Protein AF-A0A396IAK0-F1 (afdb_monomer_lite)

Foldseek 3Di:
DPPDVVVVVVVVVVVVPDPPPPPPVPPPDDPLRVVLVVVCVVVVHDDPDVLVVSQCPADVVGDVSHNPVVVVVVVVVVLVVVVVVVCVVPVPDDPVNSVVVVVD

Radius of gyration: 28.16 Å; chains: 1; bounding box: 39×42×90 Å

InterPro domains:
  IPR000999 Ribonuclease III domain [PS50142] (36-89)
  IPR036389 Ribonuclease III, endonuclease domain superfamily [G3DSA:1.10.1520.10] (34-101)
  IPR036389 Ribonuclease III, endonuclease domain superfamily [SSF69065] (30-92)

Structure (mmCIF, N/CA/C/O backbone):
data_AF-A0A396IAK0-F1
#
_entry.id   AF-A0A396IAK0-F1
#
loop_
_atom_site.group_PDB
_atom_site.id
_atom_site.type_symbol
_atom_site.label_atom_id
_atom_site.label_alt_id
_atom_site.label_comp_id
_atom_site.label_asym_id
_atom_site.label_entity_id
_atom_site.label_seq_id
_atom_site.pdbx_PDB_ins_code
_atom_site.Cartn_x
_atom_site.Cartn_y
_atom_site.Cartn_z
_atom_site.occupancy
_atom_site.B_iso_or_equiv
_atom_site.auth_seq_id
_atom_site.auth_comp_id
_atom_site.auth_asym_id
_atom_site.auth_atom_id
_atom_site.pdbx_PDB_model_num
ATOM 1 N N . MET A 1 1 ? -3.695 -29.632 -67.513 1.00 47.78 1 MET A N 1
ATOM 2 C CA . MET A 1 1 ? -2.824 -28.883 -66.575 1.00 47.78 1 MET A CA 1
ATOM 3 C C . MET A 1 1 ? -3.626 -28.489 -65.339 1.00 47.78 1 MET A C 1
ATOM 5 O O . MET A 1 1 ? -4.143 -27.387 -65.243 1.00 47.78 1 MET A O 1
ATOM 9 N N . GLN A 1 2 ? -3.775 -29.437 -64.414 1.00 53.25 2 GLN A N 1
ATOM 10 C CA . GLN A 1 2 ? -4.514 -29.318 -63.153 1.00 53.25 2 GLN A CA 1
ATOM 11 C C . GLN A 1 2 ? -3.489 -29.207 -62.017 1.00 53.25 2 GLN A C 1
ATOM 13 O O . GLN A 1 2 ? -3.324 -30.118 -61.219 1.00 53.25 2 GLN A O 1
ATOM 18 N N . SER A 1 3 ? -2.692 -28.137 -62.032 1.00 55.78 3 SER A N 1
ATOM 19 C CA . SER A 1 3 ? -1.523 -27.998 -61.151 1.00 55.78 3 SER A CA 1
ATOM 20 C C . SER A 1 3 ? -1.257 -26.532 -60.817 1.00 55.78 3 SER A C 1
ATOM 22 O O . SER A 1 3 ? -0.240 -25.958 -61.189 1.00 55.78 3 SER A O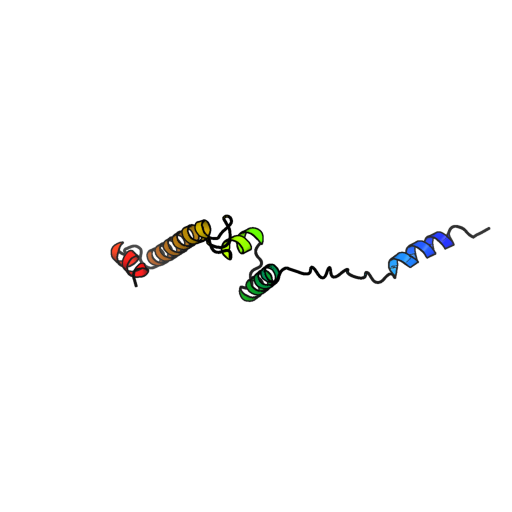 1
ATOM 24 N N . SER A 1 4 ? -2.219 -25.897 -60.157 1.00 56.12 4 SER A N 1
ATOM 25 C CA . SER A 1 4 ? -2.026 -24.560 -59.572 1.00 56.12 4 SER A CA 1
ATOM 26 C C . SER A 1 4 ? -2.878 -24.378 -58.313 1.00 56.12 4 SER A C 1
ATOM 28 O O . SER A 1 4 ? -2.432 -23.782 -57.339 1.00 56.12 4 SER A O 1
ATOM 30 N N . ARG A 1 5 ? -4.060 -25.008 -58.255 1.00 53.66 5 ARG A N 1
ATOM 31 C CA . ARG A 1 5 ? -4.955 -24.922 -57.088 1.00 53.66 5 ARG A CA 1
ATOM 32 C C . ARG A 1 5 ? -4.532 -25.799 -55.905 1.00 53.66 5 ARG A C 1
ATOM 34 O O . ARG A 1 5 ? -4.765 -25.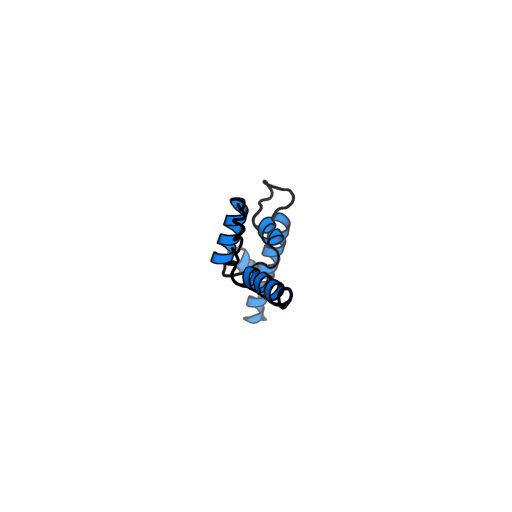421 -54.765 1.00 53.66 5 ARG A O 1
ATOM 41 N N . THR A 1 6 ? -3.859 -26.920 -56.154 1.00 51.53 6 THR A N 1
ATOM 42 C CA . THR A 1 6 ? -3.357 -27.831 -55.108 1.00 51.53 6 THR A CA 1
ATOM 43 C C . THR A 1 6 ? -2.166 -27.249 -54.340 1.00 51.53 6 THR A C 1
ATOM 45 O O . THR A 1 6 ? -1.982 -27.563 -53.169 1.00 51.53 6 THR A O 1
ATOM 48 N N . PHE A 1 7 ? -1.391 -26.359 -54.970 1.00 52.78 7 PHE A N 1
ATOM 49 C CA . PHE A 1 7 ? -0.205 -25.745 -54.363 1.00 52.78 7 PHE A CA 1
ATOM 50 C C . PHE A 1 7 ? -0.570 -24.695 -53.299 1.00 52.78 7 PHE A C 1
ATOM 52 O O . PHE A 1 7 ? 0.122 -24.580 -52.294 1.00 52.78 7 PHE A O 1
ATOM 59 N N . ILE A 1 8 ? -1.699 -23.992 -53.474 1.00 52.78 8 ILE A N 1
ATOM 60 C CA . ILE A 1 8 ? -2.205 -22.991 -52.514 1.00 52.78 8 ILE A CA 1
ATOM 61 C C . ILE A 1 8 ? -2.748 -23.655 -51.238 1.00 52.78 8 ILE A C 1
ATOM 63 O O . ILE A 1 8 ? -2.602 -23.125 -50.141 1.00 52.78 8 ILE A O 1
ATOM 67 N N . ILE A 1 9 ? -3.352 -24.840 -51.355 1.00 52.75 9 ILE A N 1
ATOM 68 C CA . ILE A 1 9 ? -3.864 -25.567 -50.183 1.00 52.75 9 ILE A CA 1
ATOM 69 C C . ILE A 1 9 ? -2.695 -26.108 -49.346 1.00 52.75 9 ILE A C 1
ATOM 71 O O . ILE A 1 9 ? -2.747 -26.066 -48.119 1.00 52.75 9 ILE A O 1
ATOM 75 N N . PHE A 1 10 ? -1.609 -26.541 -49.995 1.00 52.75 10 PHE A N 1
ATOM 76 C CA . PHE A 1 10 ? -0.422 -27.049 -49.305 1.00 52.75 10 PHE A CA 1
ATOM 77 C C . PHE A 1 10 ? 0.337 -25.948 -48.539 1.00 52.75 10 PHE A C 1
ATOM 79 O O . PHE A 1 10 ? 0.832 -26.201 -47.443 1.00 52.75 10 PHE A O 1
ATOM 86 N N . THR A 1 11 ? 0.370 -24.708 -49.047 1.00 54.97 11 THR A N 1
ATOM 87 C CA . THR A 1 11 ? 0.977 -23.568 -48.335 1.00 54.97 11 THR A CA 1
ATOM 88 C C . THR A 1 11 ? 0.153 -23.084 -47.142 1.00 54.97 11 THR A C 1
ATOM 90 O O . THR A 1 11 ? 0.738 -22.711 -46.128 1.00 54.97 11 THR A O 1
ATOM 93 N N . ILE A 1 12 ? -1.182 -23.138 -47.203 1.00 53.31 12 ILE A N 1
ATOM 94 C CA . ILE A 1 12 ? -2.038 -22.792 -46.051 1.00 53.31 12 ILE A CA 1
ATOM 95 C C . ILE A 1 12 ? -1.947 -23.872 -44.963 1.00 53.31 12 ILE A C 1
ATOM 97 O O . ILE A 1 12 ? -1.904 -23.553 -43.775 1.00 53.31 12 ILE A O 1
ATOM 101 N N . PHE A 1 13 ? -1.849 -25.147 -45.353 1.00 51.69 13 PHE A N 1
ATOM 102 C CA . PHE A 1 13 ? -1.734 -26.242 -44.393 1.00 51.69 13 PHE A CA 1
ATOM 103 C C . PHE A 1 13 ? -0.380 -26.236 -43.663 1.00 51.69 13 PHE A C 1
ATOM 105 O O . PHE A 1 13 ? -0.344 -26.544 -42.479 1.00 51.69 13 PHE A O 1
ATOM 112 N N . LEU A 1 14 ? 0.711 -25.789 -44.302 1.00 48.44 14 LEU A N 1
ATOM 113 C CA . LEU A 1 14 ? 2.040 -25.715 -43.674 1.00 48.44 14 LEU A CA 1
ATOM 114 C C . LEU A 1 14 ? 2.133 -24.678 -42.532 1.00 48.44 14 LEU A C 1
ATOM 116 O O . LEU A 1 14 ? 2.938 -24.845 -41.621 1.00 48.44 14 LEU A O 1
ATOM 120 N N . ILE A 1 15 ? 1.304 -23.627 -42.555 1.00 53.88 15 ILE A N 1
ATOM 121 C CA . ILE A 1 15 ? 1.253 -22.606 -41.489 1.00 53.88 15 ILE A CA 1
ATOM 122 C C . ILE A 1 15 ? 0.400 -23.090 -40.301 1.00 53.88 15 ILE A C 1
ATOM 124 O O . ILE A 1 15 ? 0.664 -22.718 -39.161 1.00 53.88 15 ILE A O 1
ATOM 128 N N . ALA A 1 16 ? -0.590 -23.956 -40.542 1.00 51.69 16 ALA A N 1
ATOM 129 C CA . ALA A 1 16 ? -1.539 -24.406 -39.520 1.00 51.69 16 ALA A CA 1
ATOM 130 C C . ALA A 1 16 ? -0.993 -25.494 -38.573 1.00 51.69 16 ALA A C 1
ATOM 132 O O . ALA A 1 16 ? -1.535 -25.669 -37.485 1.00 51.69 16 ALA A O 1
ATOM 133 N N . ILE A 1 17 ? 0.067 -26.214 -38.964 1.00 53.09 17 ILE A N 1
ATOM 134 C CA . ILE A 1 17 ? 0.709 -27.256 -38.132 1.00 53.09 17 ILE A CA 1
ATOM 135 C C . ILE A 1 17 ? 2.024 -26.791 -37.507 1.00 53.09 17 ILE A C 1
ATOM 137 O O . ILE A 1 17 ? 2.689 -27.581 -36.836 1.00 53.09 17 ILE A O 1
ATOM 141 N N . LEU A 1 18 ? 2.423 -25.532 -37.714 1.00 49.06 18 LEU A N 1
ATOM 142 C CA . LEU A 1 18 ? 3.546 -24.995 -36.967 1.00 49.06 18 LEU A CA 1
ATOM 143 C C . LEU A 1 18 ? 3.103 -24.974 -35.498 1.00 49.06 18 LEU A C 1
ATOM 145 O O . LEU A 1 18 ? 2.116 -24.291 -35.192 1.00 49.06 18 LEU A O 1
ATOM 149 N N . PRO A 1 19 ? 3.768 -25.709 -34.583 1.00 53.47 19 PRO A N 1
ATOM 150 C CA . PRO A 1 19 ? 3.544 -25.462 -33.175 1.00 53.47 19 PRO A CA 1
ATOM 151 C C . PRO A 1 19 ? 3.798 -23.972 -33.017 1.00 53.47 19 PRO A C 1
ATOM 153 O O . PRO A 1 19 ? 4.873 -23.484 -33.377 1.00 53.47 19 PRO A O 1
ATOM 156 N N . HIS A 1 20 ? 2.781 -23.232 -32.573 1.00 54.22 20 HIS A N 1
ATOM 157 C CA . HIS A 1 20 ? 3.023 -21.925 -32.008 1.00 54.22 20 HIS A CA 1
ATOM 158 C C . HIS A 1 20 ? 4.000 -22.208 -30.878 1.00 54.22 20 HIS A C 1
ATOM 160 O O . HIS A 1 20 ? 3.608 -22.626 -29.790 1.00 54.22 20 HIS A O 1
ATOM 166 N N . ALA A 1 21 ? 5.291 -22.056 -31.169 1.00 45.84 21 ALA A N 1
ATOM 167 C CA . ALA A 1 21 ? 6.271 -21.740 -30.173 1.00 45.84 21 ALA A CA 1
ATOM 168 C C . ALA A 1 21 ? 5.720 -20.450 -29.588 1.00 45.84 21 ALA A C 1
ATOM 170 O O . ALA A 1 21 ? 5.924 -19.361 -30.122 1.00 45.84 21 ALA A O 1
ATOM 171 N N . THR A 1 22 ? 4.900 -20.592 -28.547 1.00 49.41 22 THR A N 1
ATOM 172 C CA . THR A 1 22 ? 4.710 -19.555 -27.564 1.00 49.41 22 THR A CA 1
ATOM 173 C C . THR A 1 22 ? 6.126 -19.185 -27.208 1.00 49.41 22 THR A C 1
ATOM 175 O O . THR A 1 22 ? 6.824 -19.936 -26.524 1.00 49.41 22 THR A O 1
ATOM 178 N N . ILE A 1 23 ? 6.581 -18.074 -27.778 1.00 45.91 23 ILE A N 1
ATOM 179 C CA . ILE A 1 23 ? 7.696 -17.326 -27.258 1.00 45.91 23 ILE A CA 1
ATOM 180 C C . ILE A 1 23 ? 7.196 -16.965 -25.864 1.00 45.91 23 ILE A C 1
ATOM 182 O O . ILE A 1 23 ? 6.544 -15.944 -25.661 1.00 45.91 23 ILE A O 1
ATOM 186 N N . VAL A 1 24 ? 7.412 -17.868 -24.906 1.00 47.81 24 VAL A N 1
ATOM 187 C CA . VAL A 1 24 ? 7.537 -17.500 -23.513 1.00 47.81 24 VAL A CA 1
ATOM 188 C C . VAL A 1 24 ? 8.743 -16.592 -23.574 1.00 47.81 24 VAL A C 1
ATOM 190 O O . VAL A 1 24 ? 9.883 -17.054 -23.605 1.00 47.81 24 VAL A O 1
ATOM 193 N N . GLN A 1 25 ? 8.481 -15.300 -23.777 1.00 48.50 25 GLN A N 1
ATOM 194 C CA . GLN A 1 25 ? 9.463 -14.267 -23.562 1.00 48.50 25 GLN A CA 1
ATOM 195 C C . GLN A 1 25 ? 9.869 -14.482 -22.115 1.00 48.50 25 GLN A C 1
ATOM 197 O O . GLN A 1 25 ? 9.167 -14.074 -21.193 1.00 48.50 25 GLN A O 1
ATOM 202 N N . GLY A 1 26 ? 10.963 -15.215 -21.920 1.00 48.41 26 GLY A N 1
ATOM 203 C CA . GLY A 1 26 ? 11.718 -15.206 -20.690 1.00 48.41 26 GLY A CA 1
ATOM 204 C C . GLY A 1 26 ? 12.240 -13.791 -20.563 1.00 48.41 26 GLY A C 1
ATOM 205 O O . GLY A 1 26 ? 13.379 -13.508 -20.919 1.00 48.41 26 GLY A O 1
ATOM 206 N N . HIS A 1 27 ? 11.362 -12.875 -20.157 1.00 55.72 27 HIS A N 1
ATOM 207 C CA . HIS A 1 27 ? 11.759 -11.573 -19.689 1.00 55.72 27 HIS A CA 1
ATOM 208 C C . HIS A 1 27 ? 12.704 -11.881 -18.538 1.00 55.72 27 HIS A C 1
ATOM 210 O O . HIS A 1 27 ? 12.289 -12.388 -17.497 1.00 55.72 27 HIS A O 1
ATOM 216 N N . SER A 1 28 ? 13.997 -11.651 -18.760 1.00 57.19 28 SER A N 1
ATOM 217 C CA . SER A 1 28 ? 14.968 -11.594 -17.681 1.00 57.19 28 SER A CA 1
ATOM 218 C C . SER A 1 28 ? 14.591 -10.376 -16.846 1.00 57.19 28 SER A C 1
ATOM 220 O O . SER A 1 28 ? 15.099 -9.274 -17.049 1.00 57.19 28 SER A O 1
ATOM 222 N N . PHE A 1 29 ? 13.593 -10.547 -15.985 1.00 64.19 29 PHE A N 1
ATOM 223 C CA . PHE A 1 29 ? 13.138 -9.529 -15.067 1.00 64.19 29 PHE A CA 1
ATOM 224 C C . PHE A 1 29 ? 14.305 -9.174 -14.154 1.00 64.19 29 PHE A C 1
ATOM 226 O O . PHE A 1 29 ? 15.048 -10.046 -13.697 1.00 64.19 29 PHE A O 1
ATOM 233 N N . SER A 1 30 ? 14.484 -7.878 -13.895 1.00 86.56 30 SER A N 1
ATOM 234 C CA . SER A 1 30 ? 15.415 -7.462 -12.849 1.00 86.56 30 SER A CA 1
ATOM 235 C C . SER A 1 30 ? 15.033 -8.159 -11.532 1.00 86.56 30 SER A C 1
ATOM 237 O O . SER A 1 30 ? 13.840 -8.406 -11.315 1.00 86.56 30 SER A O 1
ATOM 239 N N . PRO A 1 31 ? 15.985 -8.439 -10.623 1.00 90.62 31 PRO A N 1
ATOM 240 C CA . PRO A 1 31 ? 15.666 -9.046 -9.328 1.00 90.62 31 PRO A CA 1
ATOM 241 C C . PRO A 1 31 ? 14.547 -8.302 -8.586 1.00 90.62 31 PRO A C 1
ATOM 243 O O . PRO A 1 31 ? 13.695 -8.920 -7.952 1.00 90.62 31 PRO A O 1
ATOM 246 N N . PHE A 1 32 ? 14.500 -6.975 -8.736 1.00 91.94 32 PHE A N 1
ATOM 247 C CA . PHE A 1 32 ? 13.447 -6.141 -8.173 1.00 91.94 32 PHE A CA 1
ATOM 248 C C . PHE A 1 32 ? 12.079 -6.392 -8.818 1.00 91.94 32 PHE A C 1
ATOM 250 O O . PHE A 1 32 ? 11.093 -6.556 -8.109 1.00 91.94 32 PHE A O 1
ATOM 257 N N . SER A 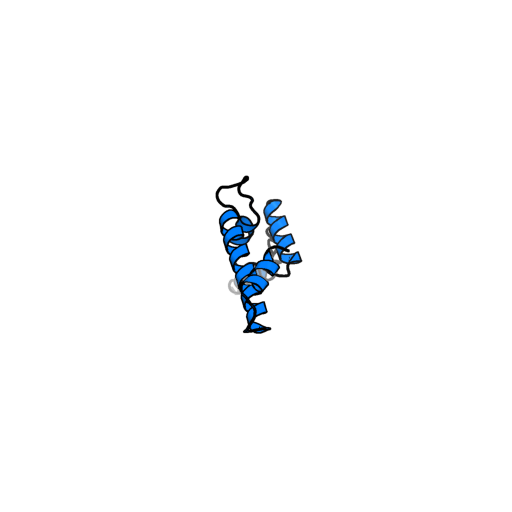1 33 ? 12.003 -6.493 -10.146 1.00 93.00 33 SER A N 1
ATOM 258 C CA . SER A 1 33 ? 10.759 -6.818 -10.858 1.00 93.00 33 SER A CA 1
ATOM 259 C C . SER A 1 33 ? 10.205 -8.191 -10.450 1.00 93.00 33 SER A C 1
ATOM 261 O O . SER A 1 33 ? 9.016 -8.300 -10.159 1.00 93.00 33 SER A O 1
ATOM 263 N N . SER A 1 34 ? 11.066 -9.208 -10.335 1.00 94.81 34 SER A N 1
ATOM 264 C CA . SER A 1 34 ? 10.675 -10.543 -9.853 1.00 94.81 34 SER A CA 1
ATOM 265 C C . SER A 1 34 ? 10.183 -10.518 -8.401 1.00 94.81 34 SER A C 1
ATOM 267 O O . SER A 1 34 ? 9.230 -11.218 -8.044 1.00 94.81 34 SER A O 1
ATOM 269 N N . ALA A 1 35 ? 10.792 -9.682 -7.554 1.00 95.75 35 ALA A N 1
ATOM 270 C CA . ALA A 1 35 ? 10.321 -9.467 -6.189 1.00 95.75 35 ALA A CA 1
ATOM 271 C C . ALA A 1 35 ? 8.933 -8.802 -6.161 1.00 95.75 35 ALA A C 1
ATOM 273 O O . ALA A 1 35 ? 8.081 -9.227 -5.383 1.00 95.75 35 ALA A O 1
ATOM 274 N N . LEU A 1 36 ? 8.660 -7.828 -7.040 1.00 96.62 36 LEU A N 1
ATOM 275 C CA . LEU A 1 36 ? 7.329 -7.217 -7.149 1.00 96.62 36 LEU A CA 1
ATOM 276 C C . LEU A 1 36 ? 6.266 -8.222 -7.613 1.00 96.62 36 LEU A C 1
ATOM 278 O O . LEU A 1 36 ? 5.154 -8.215 -7.092 1.00 96.62 36 LEU A O 1
ATOM 282 N N . GLU A 1 37 ? 6.581 -9.115 -8.553 1.00 96.12 37 GLU A N 1
ATOM 283 C CA . GLU A 1 37 ? 5.664 -10.204 -8.921 1.00 96.12 37 GLU A CA 1
ATOM 284 C C . GLU A 1 37 ? 5.393 -11.155 -7.753 1.00 96.12 37 GLU A C 1
ATOM 286 O O . GLU A 1 37 ? 4.253 -11.567 -7.532 1.00 96.12 37 GLU A O 1
ATOM 291 N N . THR A 1 38 ? 6.433 -11.488 -6.990 1.00 96.81 38 THR A N 1
ATOM 292 C CA . THR A 1 38 ? 6.313 -12.354 -5.811 1.00 96.81 38 THR A CA 1
ATOM 293 C C . THR A 1 38 ? 5.428 -11.704 -4.750 1.00 96.81 38 THR A C 1
ATOM 295 O O . THR A 1 38 ? 4.514 -12.352 -4.243 1.00 96.81 38 THR A O 1
ATOM 298 N N . LEU A 1 39 ? 5.626 -10.410 -4.489 1.00 97.12 39 LEU A N 1
ATOM 299 C CA . LEU A 1 39 ? 4.804 -9.627 -3.569 1.00 97.12 39 LEU A CA 1
ATOM 300 C C . LEU A 1 39 ? 3.327 -9.627 -3.988 1.00 97.12 39 LEU A C 1
ATOM 302 O O . LEU A 1 39 ? 2.454 -9.870 -3.162 1.00 97.12 39 LEU A O 1
ATOM 306 N N . GLN A 1 40 ? 3.027 -9.423 -5.272 1.00 97.94 40 GLN A N 1
ATOM 307 C CA . GLN A 1 40 ? 1.646 -9.463 -5.772 1.00 97.94 40 GLN A CA 1
ATOM 308 C C . GLN A 1 40 ? 0.983 -10.829 -5.576 1.00 97.94 40 GLN A C 1
ATOM 310 O O . GLN A 1 40 ? -0.179 -10.901 -5.173 1.00 97.94 40 GLN A O 1
ATOM 315 N N . LYS A 1 41 ? 1.729 -11.918 -5.808 1.00 97.69 41 LYS A N 1
ATOM 316 C CA . LYS A 1 41 ? 1.249 -13.284 -5.551 1.00 97.69 41 LYS A CA 1
ATOM 317 C C . LYS A 1 41 ? 0.960 -13.505 -4.067 1.00 97.69 41 LYS A C 1
ATOM 319 O O . LYS A 1 41 ? -0.078 -14.066 -3.741 1.00 97.69 41 LYS A O 1
ATOM 324 N N . GLN A 1 42 ? 1.838 -13.034 -3.180 1.00 98.12 42 GLN A N 1
ATOM 325 C CA . GLN A 1 42 ? 1.653 -13.141 -1.728 1.00 98.12 42 GLN A CA 1
ATOM 326 C C . GLN A 1 42 ? 0.456 -12.331 -1.223 1.00 98.12 42 GLN A C 1
ATOM 328 O O . GLN A 1 42 ? -0.262 -12.791 -0.342 1.00 98.12 42 GLN A O 1
ATOM 333 N N . LEU A 1 43 ? 0.216 -11.153 -1.801 1.00 97.19 43 LEU A N 1
ATOM 334 C CA . LEU A 1 43 ? -0.941 -10.317 -1.478 1.00 97.19 43 LEU A CA 1
ATOM 335 C C . LEU A 1 43 ? -2.253 -10.844 -2.081 1.00 97.19 43 LEU A C 1
ATOM 337 O O . LEU A 1 43 ? -3.319 -10.351 -1.725 1.00 97.19 43 LEU A O 1
ATOM 341 N N . GLY A 1 44 ? -2.194 -11.791 -3.025 1.00 97.94 44 GLY A N 1
ATOM 342 C CA . GLY A 1 44 ? -3.366 -12.236 -3.782 1.00 97.94 44 GLY A CA 1
ATOM 343 C C . GLY A 1 44 ? -4.003 -11.119 -4.619 1.00 97.94 44 GLY A C 1
ATOM 344 O O . GLY A 1 44 ? -5.181 -11.199 -4.959 1.00 97.94 44 GLY A O 1
ATOM 345 N N . TYR A 1 45 ? -3.243 -10.068 -4.943 1.00 97.56 45 TYR A N 1
ATOM 346 C CA . TYR A 1 45 ? -3.741 -8.871 -5.613 1.00 97.56 45 TYR A CA 1
ATOM 347 C C . TYR A 1 45 ? -2.818 -8.468 -6.764 1.00 97.56 45 TYR A C 1
ATOM 349 O O . TYR A 1 45 ? -1.615 -8.273 -6.586 1.00 97.56 45 TYR A O 1
ATOM 357 N N . THR A 1 46 ? -3.401 -8.315 -7.955 1.00 96.94 46 THR A N 1
ATOM 358 C CA . THR A 1 46 ? -2.688 -7.830 -9.143 1.00 96.94 46 THR A CA 1
ATOM 359 C C . THR A 1 46 ? -2.903 -6.330 -9.286 1.00 96.94 46 THR A C 1
ATOM 361 O O . THR A 1 46 ? -4.017 -5.872 -9.551 1.00 96.94 46 THR A O 1
ATOM 364 N N . PHE A 1 47 ? -1.833 -5.552 -9.128 1.00 96.56 47 PHE A N 1
ATOM 365 C CA . PHE A 1 47 ? -1.894 -4.106 -9.275 1.00 96.56 47 PHE A CA 1
ATOM 366 C C . PHE A 1 47 ? -2.076 -3.736 -10.743 1.00 96.56 47 PHE A C 1
ATOM 368 O O . PHE A 1 47 ? -1.313 -4.150 -11.613 1.00 96.56 47 PHE A O 1
ATOM 375 N N . LYS A 1 48 ? -3.040 -2.853 -11.009 1.00 97.19 48 LYS A N 1
ATOM 376 C CA . LYS A 1 48 ? -3.261 -2.298 -12.351 1.00 97.19 48 LYS A CA 1
ATOM 377 C C . LYS A 1 48 ? -2.047 -1.520 -12.874 1.00 97.19 48 LYS A C 1
ATOM 379 O O . LYS A 1 48 ? -1.815 -1.481 -14.076 1.00 97.19 48 LYS A O 1
ATOM 384 N N . SER A 1 49 ? -1.295 -0.883 -11.976 1.00 96.88 49 SER A N 1
ATOM 385 C CA . SER A 1 49 ? -0.106 -0.104 -12.318 1.00 96.88 49 SER A CA 1
ATOM 386 C C . SER A 1 49 ? 1.091 -0.547 -11.484 1.00 96.88 49 SER A C 1
ATOM 388 O O . SER A 1 49 ? 1.235 -0.176 -10.317 1.00 96.88 49 SER A O 1
ATOM 390 N N . ILE A 1 50 ? 1.979 -1.323 -12.109 1.00 95.62 50 ILE A N 1
ATOM 391 C CA . ILE A 1 50 ? 3.211 -1.809 -11.477 1.00 95.62 50 ILE A CA 1
ATOM 392 C C . ILE A 1 50 ? 4.166 -0.658 -11.143 1.00 95.62 50 ILE A C 1
ATOM 394 O O . ILE A 1 50 ? 4.920 -0.756 -10.180 1.00 95.62 50 ILE A O 1
ATOM 398 N N . SER A 1 51 ? 4.118 0.462 -11.873 1.00 95.12 51 SER A N 1
ATOM 399 C CA . SER A 1 51 ? 4.952 1.631 -11.567 1.00 95.12 51 SER A CA 1
ATOM 400 C C . SER A 1 51 ? 4.600 2.262 -10.218 1.00 95.12 51 SER A C 1
ATOM 402 O O . SER A 1 51 ? 5.505 2.667 -9.489 1.00 95.12 51 SER A O 1
ATOM 404 N N . LEU A 1 52 ? 3.317 2.274 -9.838 1.00 96.81 52 LEU A N 1
ATOM 405 C CA . LEU A 1 52 ? 2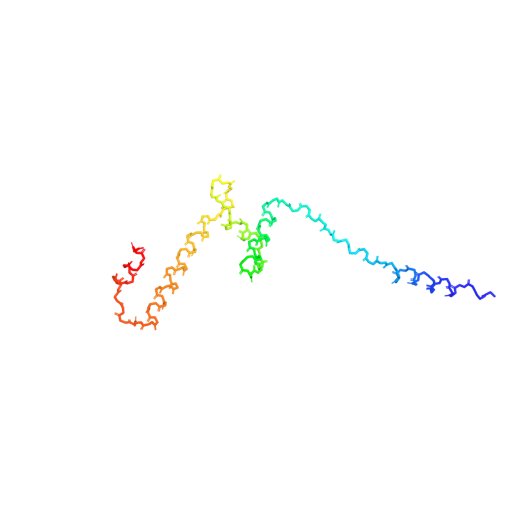.886 2.755 -8.522 1.00 96.81 52 LEU A CA 1
ATOM 406 C C . LEU A 1 52 ? 3.333 1.802 -7.410 1.00 96.81 52 LEU A C 1
ATOM 408 O O . LEU A 1 52 ? 3.872 2.259 -6.406 1.00 96.81 52 LEU A O 1
ATOM 412 N N . LEU A 1 53 ? 3.190 0.486 -7.610 1.00 97.19 53 LEU A N 1
ATOM 413 C CA . LEU A 1 53 ? 3.695 -0.512 -6.660 1.00 97.19 53 LEU A CA 1
ATOM 414 C C . LEU A 1 53 ? 5.213 -0.383 -6.478 1.00 97.19 53 LEU A C 1
ATOM 416 O O . LEU A 1 53 ? 5.713 -0.336 -5.357 1.00 97.19 53 LEU A O 1
ATOM 420 N N . ARG A 1 54 ? 5.949 -0.258 -7.584 1.00 96.25 54 ARG A N 1
ATOM 421 C CA . ARG A 1 54 ? 7.398 -0.044 -7.583 1.00 96.25 54 ARG A CA 1
ATOM 422 C C . ARG A 1 54 ? 7.776 1.174 -6.743 1.00 96.25 54 ARG A C 1
ATOM 424 O O . ARG A 1 54 ? 8.659 1.081 -5.893 1.00 96.25 54 ARG A O 1
ATOM 431 N N . ARG A 1 55 ? 7.095 2.301 -6.961 1.00 96.94 55 ARG A N 1
ATOM 432 C CA . ARG A 1 55 ? 7.316 3.537 -6.209 1.00 96.94 55 ARG A CA 1
ATOM 433 C C . ARG A 1 55 ? 6.982 3.373 -4.723 1.00 96.94 55 ARG A C 1
ATOM 435 O O . ARG A 1 55 ? 7.762 3.831 -3.898 1.00 96.94 55 ARG A O 1
ATOM 442 N N . ALA A 1 56 ? 5.901 2.672 -4.374 1.00 97.31 56 ALA A N 1
ATOM 443 C CA . ALA A 1 56 ? 5.544 2.366 -2.983 1.00 97.31 56 ALA A CA 1
ATOM 444 C C . ALA A 1 56 ? 6.601 1.517 -2.258 1.00 97.31 56 ALA A C 1
ATOM 446 O O . ALA A 1 56 ? 6.847 1.718 -1.070 1.00 97.31 56 ALA A O 1
ATOM 447 N N . MET A 1 57 ? 7.277 0.628 -2.986 1.00 96.94 57 MET A N 1
ATOM 448 C CA . MET A 1 57 ? 8.357 -0.207 -2.452 1.00 96.94 57 MET A CA 1
ATOM 449 C C . MET A 1 57 ? 9.743 0.457 -2.503 1.00 96.94 57 MET A C 1
ATOM 451 O O . MET A 1 57 ? 10.724 -0.152 -2.083 1.00 96.94 57 MET A O 1
ATOM 455 N N . THR A 1 58 ? 9.856 1.687 -3.014 1.00 96.50 58 THR A N 1
ATOM 456 C CA . THR A 1 58 ? 11.140 2.390 -3.152 1.00 96.50 58 THR A CA 1
ATOM 457 C C . THR A 1 58 ? 11.324 3.389 -2.016 1.00 96.50 58 THR A C 1
ATOM 459 O O . THR A 1 58 ? 10.562 4.346 -1.902 1.00 96.50 58 THR A O 1
ATOM 462 N N . HIS A 1 59 ? 12.351 3.194 -1.187 1.00 96.44 59 HIS A N 1
ATOM 463 C CA . HIS A 1 59 ? 12.677 4.113 -0.095 1.00 96.44 59 HIS A CA 1
ATOM 464 C C . HIS A 1 59 ? 13.300 5.424 -0.605 1.00 96.44 59 HIS A C 1
ATOM 466 O O . HIS A 1 59 ? 13.983 5.450 -1.631 1.00 96.44 59 HIS A O 1
ATOM 472 N N . ALA A 1 60 ? 13.117 6.512 0.148 1.00 93.75 60 ALA A N 1
ATOM 473 C CA . ALA A 1 60 ? 13.568 7.850 -0.237 1.00 93.75 60 ALA A CA 1
ATOM 474 C C . ALA A 1 60 ? 15.090 8.007 -0.388 1.00 93.75 60 ALA A C 1
ATOM 476 O O . ALA A 1 60 ? 15.545 8.899 -1.094 1.00 93.75 60 ALA A O 1
ATOM 477 N N . SER A 1 61 ? 15.881 7.127 0.229 1.00 95.31 61 SER A N 1
ATOM 478 C CA . SER A 1 61 ? 17.342 7.115 0.072 1.00 95.31 61 SER A CA 1
ATOM 479 C C . SER A 1 61 ? 17.820 6.530 -1.261 1.00 95.31 61 SER A C 1
ATOM 481 O O . SER A 1 61 ? 18.991 6.678 -1.591 1.00 95.31 61 SER A O 1
ATOM 483 N N . PHE A 1 62 ? 16.955 5.829 -2.000 1.00 93.62 62 PHE A N 1
ATOM 484 C CA . PHE A 1 62 ? 17.337 5.127 -3.227 1.00 93.62 62 PHE A CA 1
ATOM 485 C C . PHE A 1 62 ? 17.011 5.917 -4.500 1.00 93.62 62 PHE A C 1
ATOM 487 O O . PHE A 1 62 ? 17.747 5.848 -5.479 1.00 93.62 62 PHE A O 1
ATOM 494 N N . SER A 1 63 ? 15.900 6.656 -4.511 1.00 93.19 63 SER A N 1
ATOM 495 C CA . SER A 1 63 ? 15.442 7.408 -5.682 1.00 93.19 63 SER A CA 1
ATOM 496 C C . SER A 1 63 ? 14.602 8.608 -5.264 1.00 93.19 63 SER A C 1
ATOM 498 O O . SER A 1 63 ? 13.973 8.585 -4.209 1.00 93.19 63 SER A O 1
ATOM 500 N N . GLU A 1 64 ? 14.532 9.634 -6.110 1.00 92.81 64 GLU A N 1
ATOM 501 C CA . GLU A 1 64 ? 13.555 10.720 -5.976 1.00 92.81 64 GLU A CA 1
ATOM 502 C C . GLU A 1 64 ? 12.119 10.217 -6.218 1.00 92.81 64 GLU A C 1
ATOM 504 O O . GLU A 1 64 ? 11.172 10.628 -5.542 1.00 92.81 64 GLU A O 1
ATOM 509 N N . GLU A 1 65 ? 11.949 9.245 -7.120 1.00 94.38 65 GLU A N 1
ATOM 510 C CA . GLU A 1 65 ? 10.676 8.564 -7.339 1.00 94.38 65 GLU A CA 1
ATOM 511 C C . GLU A 1 65 ? 10.484 7.454 -6.294 1.00 94.38 65 GLU A C 1
ATOM 513 O O . GLU A 1 65 ? 10.698 6.267 -6.542 1.00 94.38 65 GLU A O 1
ATOM 518 N N . ASN A 1 66 ? 10.087 7.869 -5.094 1.00 97.31 66 ASN A N 1
ATOM 519 C CA . ASN A 1 66 ? 9.986 7.008 -3.919 1.00 97.31 66 ASN A CA 1
ATOM 520 C C . ASN A 1 66 ? 8.603 7.051 -3.253 1.00 97.31 66 ASN A C 1
ATOM 522 O O . ASN A 1 66 ? 7.667 7.723 -3.708 1.00 97.31 66 ASN A O 1
ATOM 526 N N . ASN A 1 67 ? 8.511 6.323 -2.146 1.00 97.50 67 ASN A N 1
ATOM 527 C CA . ASN A 1 67 ? 7.309 6.097 -1.370 1.00 97.50 67 ASN A CA 1
ATOM 528 C C . ASN A 1 67 ? 6.910 7.238 -0.428 1.00 97.50 67 ASN A C 1
ATOM 530 O O . ASN A 1 67 ? 5.834 7.146 0.146 1.00 97.50 67 ASN A O 1
ATOM 534 N N . LYS A 1 68 ? 7.683 8.325 -0.284 1.00 97.56 68 LYS A N 1
ATOM 535 C CA . LYS A 1 68 ? 7.419 9.372 0.724 1.00 97.56 68 LYS A CA 1
ATOM 536 C C . LYS A 1 68 ? 5.987 9.912 0.659 1.00 97.56 68 LYS A C 1
ATOM 538 O O . LYS A 1 68 ? 5.312 9.995 1.679 1.00 97.56 68 LYS A O 1
ATOM 543 N N . ALA A 1 69 ? 5.514 10.244 -0.543 1.00 96.75 69 ALA A N 1
ATOM 544 C CA . ALA A 1 69 ? 4.148 10.729 -0.739 1.00 96.75 69 ALA A CA 1
ATOM 545 C C . ALA A 1 69 ? 3.094 9.651 -0.426 1.00 96.75 69 ALA A C 1
ATOM 547 O O . ALA A 1 69 ? 2.050 9.957 0.143 1.00 96.75 69 ALA A O 1
ATOM 548 N N . PHE A 1 70 ? 3.375 8.387 -0.758 1.00 97.12 70 PHE A N 1
ATOM 549 C CA . PHE A 1 70 ? 2.475 7.271 -0.468 1.00 97.12 70 PHE A CA 1
ATOM 550 C C . PHE A 1 70 ? 2.436 6.909 1.012 1.00 97.12 70 PHE A C 1
ATOM 552 O O . PHE A 1 70 ? 1.371 6.546 1.492 1.00 97.12 70 PHE A O 1
ATOM 559 N N . SER A 1 71 ? 3.538 7.055 1.747 1.00 96.88 71 SER A N 1
ATOM 560 C CA . SER A 1 71 ? 3.561 6.832 3.193 1.00 96.88 71 SER A CA 1
ATOM 561 C C . SER A 1 71 ? 2.678 7.841 3.924 1.00 96.88 71 SER A C 1
ATOM 563 O O . SER A 1 71 ? 1.905 7.448 4.790 1.00 96.88 71 SER A O 1
ATOM 565 N N . ILE A 1 72 ? 2.737 9.120 3.533 1.00 97.12 72 ILE A N 1
ATOM 566 C CA . ILE A 1 72 ? 1.874 10.167 4.105 1.00 97.12 72 ILE A CA 1
ATOM 567 C C . ILE A 1 72 ? 0.407 9.872 3.782 1.00 97.12 72 ILE A C 1
ATOM 569 O O . ILE A 1 72 ? -0.420 9.800 4.684 1.00 97.12 72 ILE A O 1
ATOM 573 N N . LEU A 1 73 ? 0.092 9.641 2.502 1.00 97.62 73 LEU A N 1
ATOM 574 C CA . LEU A 1 73 ? -1.275 9.333 2.078 1.00 97.62 73 LEU A CA 1
ATOM 575 C C . LEU A 1 73 ? -1.820 8.073 2.768 1.00 97.62 73 LEU A C 1
ATOM 577 O O . LEU A 1 73 ? -2.967 8.054 3.202 1.0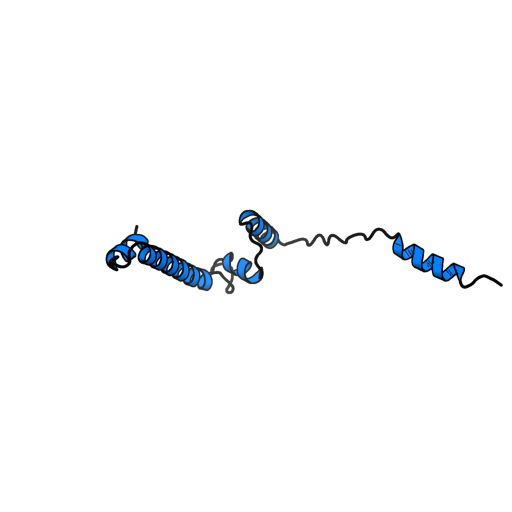0 97.62 73 LEU A O 1
ATOM 581 N N . GLY A 1 74 ? -1.002 7.027 2.867 1.00 96.88 74 GLY A N 1
ATOM 582 C CA . GLY A 1 74 ? -1.365 5.766 3.502 1.00 96.88 74 GLY A CA 1
ATOM 583 C C . GLY A 1 74 ? -1.690 5.934 4.983 1.00 96.88 74 GLY A C 1
ATOM 584 O O . GLY A 1 74 ? -2.715 5.420 5.421 1.00 96.88 74 GLY A O 1
ATOM 585 N N . ALA A 1 75 ? -0.879 6.697 5.723 1.00 95.94 75 ALA A N 1
ATOM 586 C CA . ALA A 1 75 ? -1.145 7.008 7.128 1.00 95.94 75 ALA A CA 1
ATOM 587 C C . ALA A 1 75 ? -2.504 7.704 7.296 1.00 95.94 75 ALA A C 1
ATOM 589 O O . ALA A 1 75 ? -3.359 7.208 8.025 1.00 95.94 75 ALA A O 1
ATOM 590 N N . THR A 1 76 ? -2.763 8.758 6.515 1.00 96.75 76 THR A N 1
ATOM 591 C CA . THR A 1 76 ? -4.043 9.483 6.566 1.00 96.75 76 THR A CA 1
ATOM 592 C C . THR A 1 76 ? -5.237 8.595 6.207 1.00 96.75 76 THR A C 1
ATOM 594 O O . THR A 1 76 ? -6.293 8.698 6.831 1.00 96.75 76 THR A O 1
ATOM 597 N N . ILE A 1 77 ? -5.100 7.705 5.215 1.00 97.75 77 ILE A N 1
ATOM 598 C CA . ILE A 1 77 ? -6.167 6.762 4.844 1.00 97.75 77 ILE A CA 1
ATOM 599 C C . ILE A 1 77 ? -6.451 5.786 5.988 1.00 97.75 77 ILE A C 1
ATOM 601 O O . ILE A 1 77 ? -7.622 5.526 6.272 1.00 97.75 77 ILE A O 1
ATOM 605 N N . ILE A 1 78 ? -5.415 5.245 6.632 1.00 96.06 78 ILE A N 1
ATOM 606 C CA . ILE A 1 78 ? -5.567 4.317 7.759 1.00 96.06 78 ILE A CA 1
ATOM 607 C C . ILE A 1 78 ? -6.258 5.026 8.925 1.00 96.06 78 ILE A C 1
ATOM 609 O O . ILE A 1 78 ? -7.291 4.542 9.383 1.00 96.06 78 ILE A O 1
ATOM 613 N N . GLU A 1 79 ? -5.752 6.189 9.338 1.00 95.25 79 GLU A N 1
ATOM 614 C CA . GLU A 1 79 ? -6.338 7.000 10.412 1.00 95.25 79 GLU A CA 1
ATOM 615 C C . GLU A 1 79 ? -7.809 7.314 10.132 1.00 95.25 79 GLU A C 1
ATOM 617 O O . GLU A 1 79 ? -8.679 7.048 10.958 1.00 95.25 79 GLU A O 1
ATOM 622 N N . THR A 1 80 ? -8.120 7.782 8.921 1.00 96.19 80 THR A N 1
ATOM 623 C CA . THR A 1 80 ? -9.500 8.090 8.518 1.00 96.19 80 THR A CA 1
ATOM 624 C C . THR A 1 80 ? -10.389 6.850 8.552 1.00 96.19 80 THR A C 1
ATOM 626 O O . THR A 1 80 ? -11.509 6.904 9.056 1.00 96.19 80 THR A O 1
ATOM 629 N N . SER A 1 81 ? -9.906 5.722 8.024 1.00 97.12 81 SER A N 1
ATOM 630 C CA . SER A 1 81 ? -10.683 4.479 7.955 1.00 97.12 81 SER A CA 1
ATOM 631 C C . SER A 1 81 ? -10.990 3.932 9.345 1.00 97.12 81 SER A C 1
ATOM 633 O O . SER A 1 81 ? -12.097 3.455 9.591 1.00 97.12 81 SER A O 1
ATOM 635 N N . VAL A 1 82 ? -10.025 4.020 10.262 1.00 95.06 82 VAL A N 1
ATOM 636 C CA . VAL A 1 82 ? -10.208 3.579 11.643 1.00 95.06 82 VAL A CA 1
ATOM 637 C C . VAL A 1 82 ? -11.129 4.526 12.402 1.00 95.06 82 VAL A C 1
ATOM 639 O O . VAL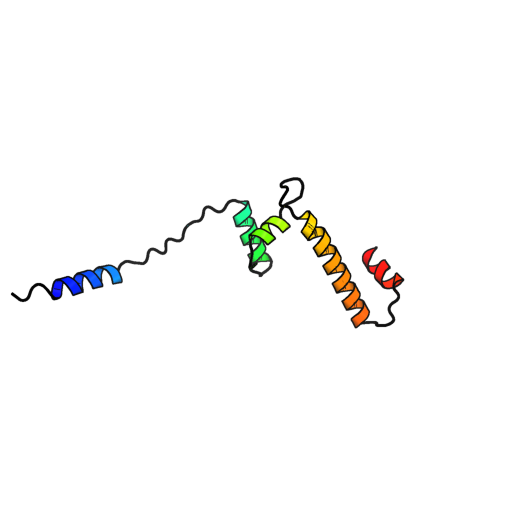 A 1 82 ? -12.089 4.051 13.001 1.00 95.06 82 VAL A O 1
ATOM 642 N N . SER A 1 83 ? -10.926 5.840 12.309 1.00 95.00 83 SER A N 1
ATOM 643 C CA . SER A 1 83 ? -11.821 6.832 12.917 1.00 95.00 83 SER A CA 1
ATOM 644 C C . SER A 1 83 ? -13.260 6.664 12.432 1.00 95.00 83 SER A C 1
ATOM 646 O O . SER A 1 83 ? -14.194 6.653 13.231 1.00 95.00 83 SER A O 1
ATOM 648 N N . PHE A 1 84 ? -13.450 6.435 11.129 1.00 95.69 84 PHE A N 1
ATOM 649 C CA . PHE A 1 84 ? -14.763 6.131 10.566 1.00 95.69 84 PHE A CA 1
ATOM 650 C C . PHE A 1 84 ? -15.337 4.817 11.114 1.00 95.69 84 PHE A C 1
ATOM 652 O O . PHE A 1 84 ? -16.521 4.745 11.438 1.00 95.69 84 PHE A O 1
ATOM 659 N N . ASN A 1 85 ? -14.510 3.777 11.260 1.00 95.62 85 ASN A N 1
ATOM 660 C CA . ASN A 1 85 ? -14.946 2.517 11.854 1.00 95.62 85 ASN A CA 1
ATOM 661 C C . ASN A 1 85 ? -15.365 2.675 13.324 1.00 95.62 85 ASN A C 1
ATOM 663 O O . ASN A 1 85 ? -16.371 2.090 13.723 1.00 95.62 85 ASN A O 1
ATOM 667 N N . LEU A 1 86 ? -14.632 3.462 14.111 1.00 95.19 86 LEU A N 1
ATOM 668 C CA . LEU A 1 86 ? -14.972 3.753 15.503 1.00 95.19 86 LEU A CA 1
ATOM 669 C C . LEU A 1 86 ? -16.298 4.514 15.593 1.00 95.19 86 LEU A C 1
ATOM 671 O O . LEU A 1 86 ? -17.207 4.041 16.269 1.00 95.19 86 LEU A O 1
ATOM 675 N N . LEU A 1 87 ? -16.461 5.585 14.809 1.00 94.88 87 LEU A N 1
ATOM 676 C CA . LEU A 1 87 ? -17.715 6.347 14.725 1.00 94.88 87 LEU A CA 1
ATOM 677 C C . LEU A 1 87 ? -18.907 5.489 14.285 1.00 94.88 87 LEU A C 1
ATOM 679 O O . LEU A 1 87 ? -20.027 5.684 14.744 1.00 94.88 87 LEU A O 1
ATOM 683 N N . SER A 1 88 ? -18.681 4.517 13.396 1.00 95.75 88 SER A N 1
ATOM 684 C CA . SER A 1 88 ? -19.744 3.602 12.960 1.00 95.75 88 SER A CA 1
ATOM 685 C C . SER A 1 88 ? -20.212 2.639 14.058 1.00 95.75 88 SER A C 1
ATOM 687 O O . SER A 1 88 ? -21.316 2.103 13.966 1.00 95.75 88 SER A O 1
ATOM 689 N N . LYS A 1 89 ? -19.376 2.397 15.076 1.00 95.44 89 LYS A N 1
ATOM 690 C CA . LYS A 1 89 ? -19.683 1.533 16.225 1.00 95.44 89 LYS A CA 1
ATOM 691 C C . LYS A 1 89 ? -20.243 2.327 17.401 1.00 95.44 89 LYS A C 1
ATOM 693 O O . LYS A 1 89 ? -21.107 1.812 18.102 1.00 95.44 89 LYS A O 1
ATOM 698 N N . ASP A 1 90 ? -19.747 3.542 17.598 1.00 96.06 90 ASP A N 1
ATOM 699 C CA . ASP A 1 90 ? -20.165 4.461 18.647 1.00 96.06 90 ASP A CA 1
ATOM 700 C C . ASP A 1 90 ? -20.143 5.897 18.111 1.00 96.06 90 ASP A C 1
ATOM 702 O O . ASP A 1 90 ? -19.084 6.476 17.873 1.00 96.06 90 ASP A O 1
ATOM 706 N N . VAL A 1 91 ? -21.333 6.459 17.896 1.00 94.44 91 VAL A N 1
ATOM 707 C CA . VAL A 1 91 ? -21.494 7.814 17.352 1.00 94.44 91 VAL A CA 1
ATOM 708 C C . VAL A 1 91 ? -21.134 8.897 18.371 1.00 94.44 91 VAL A C 1
ATOM 710 O O . VAL A 1 91 ? -20.801 10.013 17.975 1.00 94.44 91 VAL A O 1
ATOM 713 N N . ASP A 1 92 ? -21.160 8.559 19.662 1.00 96.31 92 ASP A N 1
ATOM 714 C CA . ASP A 1 92 ? -20.879 9.476 20.766 1.00 96.31 92 ASP A CA 1
ATOM 715 C C . ASP A 1 92 ? -19.426 9.352 21.264 1.00 96.31 92 ASP A C 1
ATOM 717 O O . ASP A 1 92 ? -19.062 9.953 22.280 1.00 96.31 92 ASP A O 1
ATOM 721 N N . ILE A 1 93 ? -18.575 8.603 20.545 1.00 94.25 93 ILE A N 1
ATOM 722 C CA . ILE A 1 93 ? -17.156 8.451 20.878 1.00 94.25 93 ILE A CA 1
ATOM 723 C C . ILE A 1 93 ? -16.468 9.819 20.968 1.00 94.25 93 ILE A C 1
ATOM 725 O O . ILE A 1 93 ? -16.581 10.672 20.082 1.00 94.25 93 ILE A O 1
ATOM 729 N N . SER A 1 94 ? -15.726 10.041 22.055 1.00 93.50 94 SER A N 1
ATOM 730 C CA . SER A 1 94 ? -15.036 11.310 22.256 1.00 93.50 94 SER A CA 1
ATOM 731 C C . SER A 1 94 ? -13.797 11.417 21.363 1.00 93.50 94 SER A C 1
ATOM 733 O O . SER A 1 94 ? -13.119 10.427 21.088 1.00 93.50 94 SER A O 1
ATOM 735 N N . ALA A 1 95 ? -13.445 12.640 20.954 1.00 89.06 95 ALA A N 1
ATOM 736 C CA . ALA A 1 95 ? -12.225 12.885 20.177 1.00 89.06 95 ALA A CA 1
ATOM 737 C C . ALA A 1 95 ? -10.967 12.358 20.892 1.00 89.06 95 ALA A C 1
ATOM 739 O O . ALA A 1 95 ? -10.093 11.775 20.259 1.00 89.06 95 ALA A O 1
ATOM 740 N N . LYS A 1 96 ? -10.927 12.480 22.224 1.00 91.69 96 LYS A N 1
ATOM 741 C CA . LYS A 1 96 ? -9.830 11.973 23.052 1.00 91.69 96 LYS A CA 1
ATOM 742 C C . LYS A 1 96 ? -9.697 10.451 22.967 1.00 91.69 96 LYS A C 1
ATOM 744 O O . LYS A 1 96 ? -8.585 9.936 22.937 1.00 91.69 96 LYS A O 1
ATOM 749 N N . ASP A 1 97 ? -10.811 9.725 22.937 1.00 90.06 97 ASP A N 1
ATOM 750 C CA . ASP A 1 97 ? -10.782 8.261 22.852 1.00 90.06 97 ASP A CA 1
ATOM 751 C C . ASP A 1 97 ? -10.341 7.782 21.465 1.00 90.06 97 ASP A C 1
ATOM 753 O O . ASP A 1 97 ? -9.634 6.781 21.357 1.00 90.06 97 ASP A O 1
ATOM 757 N N . VAL A 1 98 ? -10.694 8.529 20.414 1.00 89.44 98 VAL A N 1
ATOM 758 C CA . VAL A 1 98 ? -10.174 8.304 19.059 1.00 89.44 98 VAL A CA 1
ATOM 759 C C . VAL A 1 98 ? -8.665 8.563 19.003 1.00 89.44 98 VAL A C 1
ATOM 761 O O . VAL A 1 98 ? -7.940 7.746 18.452 1.00 89.44 98 VAL A O 1
ATOM 764 N N . GLU A 1 99 ? -8.170 9.651 19.597 1.00 90.44 99 GLU A N 1
ATOM 765 C CA . GLU A 1 99 ? -6.733 9.973 19.635 1.00 90.44 99 GLU A CA 1
ATOM 766 C C . GLU A 1 99 ? -5.923 8.921 20.404 1.00 90.44 99 GLU A C 1
ATOM 768 O O . GLU A 1 99 ? -4.933 8.410 19.881 1.00 90.44 99 GLU A O 1
ATOM 773 N N . ASN A 1 100 ? -6.393 8.505 21.587 1.00 91.50 100 ASN A N 1
ATOM 774 C CA . ASN A 1 100 ? -5.746 7.460 22.391 1.00 91.50 100 ASN A CA 1
ATOM 775 C C . ASN A 1 100 ? -5.564 6.142 21.616 1.00 91.50 100 ASN A C 1
ATOM 777 O O . ASN A 1 100 ? -4.627 5.396 21.890 1.00 91.50 100 ASN A O 1
ATOM 781 N N . PHE A 1 101 ? -6.452 5.837 20.661 1.00 89.12 101 PHE A N 1
ATOM 782 C CA . PHE A 1 101 ? -6.327 4.645 19.821 1.00 89.12 101 PHE A CA 1
ATOM 783 C C . PHE A 1 101 ? -5.075 4.685 18.928 1.00 89.12 101 PHE A C 1
ATOM 785 O O . PHE A 1 101 ? -4.500 3.638 18.639 1.00 89.12 101 PHE A O 1
ATOM 792 N N . PHE A 1 102 ? -4.646 5.871 18.491 1.00 87.38 102 PHE A N 1
ATOM 793 C CA . PHE A 1 102 ? -3.484 6.040 17.614 1.00 87.38 102 PHE A CA 1
ATOM 794 C C . PHE A 1 102 ? -2.167 6.261 18.372 1.00 87.38 102 PHE A C 1
ATOM 796 O O . PHE A 1 102 ? -1.103 6.139 17.769 1.00 87.38 102 PHE A O 1
ATOM 803 N N . GLU A 1 103 ? -2.223 6.573 19.670 1.00 82.75 103 GLU A N 1
ATOM 804 C CA . GLU A 1 103 ? -1.041 6.772 20.527 1.00 82.75 103 GLU A CA 1
ATOM 805 C C . GLU A 1 103 ? -0.548 5.491 21.233 1.00 82.75 103 GLU A C 1
ATOM 807 O O . GLU A 1 103 ? 0.540 5.500 21.816 1.00 82.75 103 GLU A O 1
ATOM 812 N N . GLY A 1 104 ? -1.354 4.422 21.215 1.00 61.69 104 GLY A N 1
ATOM 813 C CA . GLY A 1 104 ? -1.101 3.148 21.906 1.00 61.69 104 GLY A CA 1
ATOM 814 C C . GLY A 1 104 ? -0.184 2.158 21.194 1.00 61.69 104 GLY A C 1
ATOM 815 O O . GLY A 1 104 ? 0.023 2.269 19.965 1.00 61.69 104 GLY A O 1
#

Sequence (104 aa):
MQSSRTFIIFTIFLIAILPHATIVQGHSFSPFSSALETLQKQLGYTFKSISLLRRAMTHASFSEENNKAFSILGATIIETSVSFNLLSKDVDISAKDVENFFEG

Secondary structure (DSSP, 8-state):
---SHHHHHHHHHHHHTS------------HHHHHHHHHHHHHT---S-HHHHHHHT--TTT-SSSSHHHHHHHHHHHHHHHHHHHHHH-TT--HHHHHHHHH-

pLDDT: mean 82.77, std 19.5, range [45.84, 98.12]

Organism: Medicago truncatula (NCBI:txid3880)